Protein AF-A0A924D0L8-F1 (afdb_monomer)

Solvent-accessible surface area (backbone atoms only — not comparable to full-atom values): 9648 Å² total; per-residue (Å²): 117,86,58,64,52,45,99,85,60,39,38,53,41,41,55,34,44,46,79,54,98,92,40,78,45,64,27,72,47,44,46,50,26,61,77,71,70,38,65,75,73,101,52,56,56,47,36,60,51,83,75,81,86,78,88,81,75,61,67,67,59,56,53,57,38,71,72,41,96,73,54,86,66,67,94,61,77,62,66,97,56,90,82,85,87,72,84,76,60,92,86,73,74,47,54,39,33,33,95,90,34,73,72,32,51,35,63,56,54,51,51,34,48,35,50,25,33,69,69,65,57,49,48,76,85,77,58,66,82,61,49,55,60,50,50,52,50,52,52,51,52,50,52,53,51,52,57,50,53,54,55,58,66,73,77,112

Sequence (156 aa):
INSTPDSDKTGRHVDLYRDRNGWRFPSLPARLAGDFGWALPDRQQVMLNWRSGWTHIPYVDLYLDSQRQHPLRAANELRGKIVIIGTAAPGLQDLRPTPLSSSYPGVEVLATGIDNLHRGDWLREVPRQWMAPLALLLIGLFAVGFGRASKAAAIG

Mean predicted aligned error: 8.11 Å

Foldseek 3Di:
DDFDADPVQAGFKDFQWDADPNDIGGDPLNVVCVVVVFDDDPDRMFGFPADDDDDDDPPVLVVVQVPDPDRPDDPCPCPPHDDQDDDPDPPPPQAGHHPVHNGHHVSSVVVRSNVCRRVVPTDDDDPVVVVVVVVVVVVVVVVVVVVVVVVVVVVD

pLDDT: mean 86.85, std 10.87, range [47.66, 96.38]

Nearest PDB structures (foldseek):
  1ub4-assembly1_C-2  TM=1.894E-01  e=8.866E+00  Escherichia coli

Structure (mmCIF, N/CA/C/O backbone):
data_AF-A0A924D0L8-F1
#
_entry.id   AF-A0A924D0L8-F1
#
loop_
_atom_site.group_PDB
_atom_site.id
_atom_site.type_symbol
_atom_site.label_atom_id
_atom_site.label_alt_id
_atom_site.label_comp_id
_atom_site.label_asym_id
_atom_site.label_entity_id
_atom_site.label_seq_id
_atom_site.pdbx_PDB_ins_code
_atom_site.Cartn_x
_atom_site.Cartn_y
_atom_site.Cartn_z
_atom_site.occupancy
_atom_site.B_iso_or_equiv
_atom_site.auth_seq_id
_atom_site.auth_comp_id
_atom_site.auth_asym_id
_atom_site.auth_atom_id
_atom_site.pdbx_PDB_model_num
ATOM 1 N N . ILE A 1 1 ? 5.810 -6.119 8.699 1.00 57.50 1 ILE A N 1
ATOM 2 C CA . ILE A 1 1 ? 5.384 -6.627 7.357 1.00 57.50 1 ILE A CA 1
ATOM 3 C C . ILE A 1 1 ? 6.441 -7.458 6.621 1.00 57.50 1 ILE A C 1
ATOM 5 O O . ILE A 1 1 ? 7.629 -7.219 6.787 1.00 57.50 1 ILE A O 1
ATOM 9 N N . ASN A 1 2 ? 6.002 -8.423 5.807 1.00 58.16 2 ASN A N 1
ATOM 10 C CA . ASN A 1 2 ? 6.852 -9.342 5.042 1.00 58.16 2 ASN A CA 1
ATOM 11 C C . ASN A 1 2 ? 7.094 -8.820 3.611 1.00 58.16 2 ASN A C 1
ATOM 13 O O . ASN A 1 2 ? 6.453 -9.288 2.676 1.00 58.16 2 ASN A O 1
ATOM 17 N N . SER A 1 3 ? 7.997 -7.854 3.439 1.00 61.47 3 SER A N 1
ATOM 18 C CA . SER A 1 3 ? 8.545 -7.485 2.126 1.00 61.47 3 SER A CA 1
ATOM 19 C C . SER A 1 3 ? 10.021 -7.870 2.063 1.00 61.47 3 SER A C 1
ATOM 21 O O . SER A 1 3 ? 10.761 -7.682 3.033 1.00 61.47 3 SER A O 1
ATOM 23 N N . THR A 1 4 ? 10.439 -8.453 0.943 1.00 63.41 4 THR A N 1
ATOM 24 C CA . THR A 1 4 ? 11.843 -8.793 0.699 1.00 63.41 4 THR A CA 1
ATOM 25 C C . THR A 1 4 ? 12.480 -7.594 -0.004 1.00 63.41 4 THR A C 1
ATOM 27 O O . THR A 1 4 ? 11.998 -7.214 -1.071 1.00 63.41 4 THR A O 1
ATOM 30 N N . PRO A 1 5 ? 13.481 -6.924 0.594 1.00 72.44 5 PRO A N 1
ATOM 31 C CA . PRO A 1 5 ? 14.152 -5.819 -0.073 1.00 72.44 5 PRO A CA 1
ATOM 32 C C . PRO A 1 5 ? 14.972 -6.331 -1.264 1.00 72.44 5 PRO A C 1
ATOM 34 O O . PRO A 1 5 ? 15.511 -7.438 -1.217 1.00 72.44 5 PRO A O 1
ATOM 37 N N . ASP A 1 6 ? 15.091 -5.507 -2.303 1.00 77.25 6 ASP A N 1
ATOM 38 C CA . ASP A 1 6 ? 15.951 -5.801 -3.448 1.00 77.25 6 ASP A CA 1
ATOM 39 C C . ASP A 1 6 ? 17.442 -5.706 -3.042 1.00 77.25 6 ASP A C 1
ATOM 41 O O . ASP A 1 6 ? 17.790 -5.343 -1.912 1.00 77.25 6 ASP A O 1
ATOM 45 N N . SER A 1 7 ? 18.360 -5.994 -3.972 1.00 74.75 7 SER A N 1
ATOM 46 C CA . SER A 1 7 ? 19.816 -5.976 -3.729 1.00 74.75 7 SER A CA 1
ATOM 47 C C . SER A 1 7 ? 20.356 -4.641 -3.200 1.00 74.75 7 SER A C 1
ATOM 49 O O . SER A 1 7 ? 21.399 -4.609 -2.552 1.00 74.75 7 SER A O 1
ATOM 51 N N . ASP A 1 8 ? 19.651 -3.540 -3.462 1.00 77.31 8 ASP A N 1
ATOM 52 C CA . ASP A 1 8 ? 19.979 -2.191 -2.993 1.00 77.31 8 ASP A CA 1
ATOM 53 C C . ASP A 1 8 ? 19.268 -1.810 -1.681 1.00 77.31 8 ASP A C 1
ATOM 55 O O . ASP A 1 8 ? 19.223 -0.638 -1.311 1.00 77.31 8 ASP A O 1
ATOM 59 N N . LYS A 1 9 ? 18.715 -2.800 -0.969 1.00 78.06 9 LYS A N 1
ATOM 60 C CA . LYS A 1 9 ? 17.940 -2.661 0.272 1.00 78.06 9 LYS A CA 1
ATOM 61 C C . LYS A 1 9 ? 16.604 -1.930 0.118 1.00 78.06 9 LYS A C 1
ATOM 63 O O . LYS A 1 9 ? 15.918 -1.759 1.121 1.00 78.06 9 LYS A O 1
ATOM 68 N N . THR A 1 10 ? 16.199 -1.539 -1.088 1.00 81.75 10 THR A N 1
ATOM 69 C CA . THR A 1 10 ? 14.913 -0.871 -1.320 1.00 81.75 10 THR A CA 1
ATOM 70 C C . THR A 1 10 ? 13.821 -1.913 -1.543 1.00 81.75 10 THR A C 1
ATOM 72 O O . THR A 1 10 ? 13.953 -2.795 -2.388 1.00 81.75 10 THR A O 1
ATOM 75 N N . GLY A 1 11 ? 12.720 -1.832 -0.798 1.00 83.69 11 GLY A N 1
ATOM 76 C CA . GLY A 1 11 ? 11.554 -2.672 -1.059 1.00 83.69 11 GLY A CA 1
ATOM 77 C C . GLY A 1 11 ? 10.787 -2.148 -2.267 1.00 83.69 11 GLY A C 1
ATOM 78 O O . GLY A 1 11 ? 10.254 -1.045 -2.198 1.00 83.69 11 GLY A O 1
ATOM 79 N N . ARG A 1 12 ? 10.721 -2.920 -3.358 1.00 89.94 12 ARG A N 1
ATOM 80 C CA . ARG A 1 12 ? 9.864 -2.640 -4.535 1.00 89.94 12 ARG A CA 1
ATOM 81 C C . ARG A 1 12 ? 8.812 -3.715 -4.776 1.00 89.94 12 ARG A C 1
ATOM 83 O O . ARG A 1 12 ? 7.803 -3.449 -5.426 1.00 89.94 12 ARG A O 1
ATOM 90 N N . HIS A 1 13 ? 9.051 -4.903 -4.234 1.00 90.88 13 HIS A N 1
ATOM 91 C CA . HIS A 1 13 ? 8.256 -6.095 -4.461 1.00 90.88 13 HIS A CA 1
ATOM 92 C C . HIS A 1 13 ? 7.460 -6.493 -3.218 1.00 90.88 13 HIS A C 1
ATOM 94 O O . HIS A 1 13 ? 7.888 -6.279 -2.079 1.00 90.88 13 HIS A O 1
ATOM 100 N N . VAL A 1 14 ? 6.303 -7.112 -3.449 1.00 90.25 14 VAL A N 1
ATOM 101 C CA . VAL A 1 14 ? 5.555 -7.836 -2.418 1.00 90.25 14 VAL A CA 1
ATOM 102 C C . VAL A 1 14 ? 5.374 -9.288 -2.840 1.00 90.25 14 VAL A C 1
ATOM 104 O O . VAL A 1 14 ? 5.034 -9.572 -3.991 1.00 90.25 14 VAL A O 1
ATOM 107 N N . ASP A 1 15 ? 5.581 -10.204 -1.896 1.00 92.19 15 ASP A N 1
ATOM 108 C CA . ASP A 1 15 ? 5.298 -11.622 -2.100 1.00 92.19 15 ASP A CA 1
ATOM 109 C C . ASP A 1 15 ? 3.775 -11.831 -2.135 1.00 92.19 15 ASP A C 1
ATOM 111 O O . ASP A 1 15 ? 3.045 -11.366 -1.255 1.00 92.19 15 ASP A O 1
ATOM 115 N N . LEU A 1 16 ? 3.285 -12.569 -3.125 1.00 93.31 16 LEU A N 1
ATOM 116 C CA . LEU A 1 16 ? 1.898 -13.029 -3.212 1.00 93.31 16 LEU A CA 1
ATOM 117 C C . LEU A 1 16 ? 1.703 -14.369 -2.517 1.00 93.31 16 LEU A C 1
ATOM 119 O O . LEU A 1 16 ? 0.659 -14.617 -1.918 1.00 93.31 16 LEU A O 1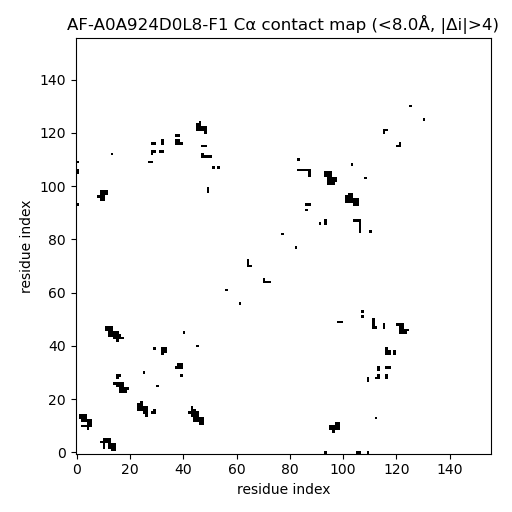
ATOM 123 N N . TYR A 1 17 ? 2.717 -15.222 -2.545 1.00 92.94 17 TYR A N 1
ATOM 124 C CA . TYR A 1 17 ? 2.722 -16.462 -1.793 1.00 92.94 17 TYR A CA 1
ATOM 125 C C . TYR A 1 17 ? 4.145 -16.878 -1.438 1.00 92.94 17 TYR A C 1
ATOM 127 O O . TYR A 1 17 ? 5.125 -16.450 -2.050 1.00 92.94 17 TYR A O 1
ATOM 135 N N . ARG A 1 18 ? 4.260 -17.732 -0.425 1.00 91.06 18 ARG A N 1
ATOM 136 C CA . ARG A 1 18 ? 5.504 -18.410 -0.068 1.00 91.06 18 ARG A CA 1
ATOM 137 C C . ARG A 1 18 ? 5.256 -19.899 0.012 1.00 91.06 18 ARG A C 1
ATOM 139 O O . ARG A 1 18 ? 4.358 -20.334 0.729 1.00 91.06 18 ARG A O 1
ATOM 146 N N . ASP A 1 19 ? 6.095 -20.655 -0.675 1.00 91.75 19 ASP A N 1
ATOM 147 C CA . ASP A 1 19 ? 6.087 -22.107 -0.595 1.00 91.75 19 ASP A CA 1
ATOM 148 C C . ASP A 1 19 ? 7.040 -22.544 0.537 1.00 91.75 19 ASP A C 1
ATOM 150 O O . ASP A 1 19 ? 8.203 -22.136 0.585 1.00 91.75 19 ASP A O 1
ATOM 154 N N . ARG A 1 20 ? 6.546 -23.329 1.502 1.00 90.81 20 ARG A N 1
ATOM 155 C CA . ARG A 1 20 ? 7.337 -23.917 2.599 1.00 90.81 20 ARG A CA 1
ATOM 156 C C . ARG A 1 20 ? 6.868 -25.335 2.892 1.00 90.81 20 ARG A C 1
ATOM 158 O O . ARG A 1 20 ? 5.695 -25.545 3.175 1.00 90.81 20 ARG A O 1
ATOM 165 N N . ASN A 1 21 ? 7.793 -26.298 2.880 1.00 92.38 21 ASN A N 1
ATOM 166 C CA . ASN A 1 21 ? 7.522 -27.713 3.177 1.00 92.38 21 ASN A CA 1
ATOM 167 C C . ASN A 1 21 ? 6.344 -28.295 2.364 1.00 92.38 21 ASN A C 1
ATOM 169 O O . ASN A 1 21 ? 5.519 -29.023 2.906 1.00 92.38 21 ASN A O 1
ATOM 173 N N . GLY A 1 22 ? 6.230 -27.927 1.083 1.00 92.25 22 GLY A N 1
ATOM 174 C CA . GLY A 1 22 ? 5.133 -28.359 0.203 1.00 92.25 22 GLY A CA 1
ATOM 175 C C . GLY A 1 22 ? 3.815 -27.589 0.368 1.00 92.25 22 GLY A C 1
ATOM 176 O O . GLY A 1 22 ? 2.889 -27.811 -0.405 1.00 92.25 22 GLY A O 1
ATOM 177 N N . TRP A 1 23 ? 3.728 -26.660 1.323 1.00 92.88 23 TRP A N 1
ATOM 178 C CA . TRP A 1 23 ? 2.556 -25.812 1.536 1.00 92.88 23 TRP A CA 1
ATOM 179 C C . TRP A 1 23 ? 2.741 -24.438 0.904 1.00 92.88 23 TRP A C 1
ATOM 181 O O . TRP A 1 23 ? 3.789 -23.813 1.073 1.00 92.88 23 TRP A O 1
ATOM 191 N N . ARG A 1 24 ? 1.693 -23.942 0.240 1.00 91.88 24 ARG A N 1
ATOM 192 C CA . ARG A 1 24 ? 1.634 -22.584 -0.307 1.00 91.88 24 ARG A CA 1
ATOM 193 C C . ARG A 1 24 ? 0.871 -21.664 0.636 1.00 91.88 24 ARG A C 1
ATOM 195 O O . ARG A 1 24 ? -0.335 -21.814 0.816 1.00 91.88 24 ARG A O 1
ATOM 202 N N . PHE A 1 25 ? 1.566 -20.686 1.202 1.00 93.31 25 PHE A N 1
ATOM 203 C CA . PHE A 1 25 ? 0.986 -19.689 2.098 1.00 93.31 25 PHE A CA 1
ATOM 204 C C . PHE A 1 25 ? 0.758 -18.379 1.339 1.00 93.31 25 PHE A C 1
ATOM 206 O O . PHE A 1 25 ? 1.745 -17.722 0.994 1.00 93.31 25 PHE A O 1
ATOM 213 N N . PRO A 1 26 ? -0.497 -17.979 1.060 1.00 93.81 26 PRO A N 1
ATOM 214 C CA . PRO A 1 26 ? -0.770 -16.691 0.439 1.00 93.81 26 PRO A CA 1
ATOM 215 C C . PRO A 1 26 ? -0.420 -15.550 1.398 1.00 93.81 26 PRO A C 1
ATOM 217 O O . PRO A 1 26 ? -0.579 -15.663 2.616 1.00 93.81 26 PRO A O 1
ATOM 220 N N . SER A 1 27 ? 0.040 -14.430 0.851 1.00 93.56 27 SER A N 1
ATOM 221 C CA . SER A 1 27 ? 0.150 -13.188 1.610 1.00 93.56 27 SER A CA 1
ATOM 222 C C . SER A 1 27 ? -1.232 -12.590 1.875 1.00 93.56 27 SER A C 1
ATOM 224 O O . SER A 1 27 ? -2.219 -12.961 1.241 1.00 93.56 27 SER A O 1
ATOM 226 N N . LEU A 1 28 ? -1.320 -11.645 2.814 1.00 92.94 28 LEU A N 1
ATOM 227 C CA . LEU A 1 28 ? -2.590 -10.997 3.149 1.00 92.94 28 LEU A CA 1
ATOM 228 C C . LEU A 1 28 ? -3.246 -10.298 1.936 1.00 92.94 28 LEU A C 1
ATOM 230 O O . LEU A 1 28 ? -4.432 -10.540 1.713 1.00 92.94 28 LEU A O 1
ATOM 234 N N . PRO A 1 29 ? -2.521 -9.521 1.100 1.00 94.50 29 PRO A N 1
ATOM 235 C CA . PRO A 1 29 ? -3.093 -8.978 -0.132 1.00 94.50 29 PRO A CA 1
ATOM 236 C C . PRO A 1 29 ? -3.593 -10.066 -1.090 1.00 94.50 29 PRO A C 1
ATOM 238 O O . PRO A 1 29 ? -4.695 -9.952 -1.621 1.00 94.50 29 PRO A O 1
ATOM 241 N N . ALA A 1 30 ? -2.822 -11.144 -1.275 1.00 95.25 30 ALA A N 1
ATOM 242 C CA . ALA A 1 30 ? -3.210 -12.229 -2.171 1.00 95.25 30 ALA A CA 1
ATOM 243 C C . ALA A 1 30 ? -4.438 -12.997 -1.663 1.00 95.25 30 ALA A C 1
ATOM 245 O O . ALA A 1 30 ? -5.300 -13.389 -2.447 1.00 95.25 30 ALA A O 1
ATOM 246 N N . ARG A 1 31 ? -4.542 -13.180 -0.342 1.00 95.56 31 ARG A N 1
ATOM 247 C CA . ARG A 1 31 ? -5.702 -13.811 0.283 1.00 95.56 31 ARG A CA 1
ATOM 248 C C . ARG A 1 31 ? -6.964 -12.977 0.077 1.00 95.56 31 ARG A C 1
ATOM 250 O O . ARG A 1 31 ? -7.973 -13.537 -0.333 1.00 95.56 31 ARG A O 1
ATOM 257 N N . LEU A 1 32 ? -6.883 -11.659 0.284 1.00 95.50 32 LEU A N 1
ATOM 258 C CA . LEU A 1 32 ? -8.001 -10.746 0.027 1.00 95.50 32 LEU A CA 1
ATOM 259 C C . LEU A 1 32 ? -8.419 -10.772 -1.445 1.00 95.50 32 LEU A C 1
ATOM 261 O O . LEU A 1 32 ? -9.607 -10.859 -1.729 1.00 95.50 32 LEU A O 1
ATOM 265 N N . ALA A 1 33 ? -7.462 -10.760 -2.376 1.00 95.94 33 ALA A N 1
ATOM 266 C CA . ALA A 1 33 ? -7.769 -10.872 -3.799 1.00 95.94 33 ALA A CA 1
ATOM 267 C C . ALA A 1 33 ? -8.534 -12.163 -4.129 1.00 95.94 33 ALA A C 1
ATOM 269 O O . ALA A 1 33 ? -9.510 -12.111 -4.870 1.00 95.94 33 ALA A O 1
ATOM 270 N N . GLY A 1 34 ? -8.157 -13.297 -3.530 1.00 94.94 34 GLY A N 1
ATOM 271 C CA . GLY A 1 34 ? -8.904 -14.549 -3.667 1.00 94.94 34 GLY A CA 1
ATOM 272 C C . GLY A 1 34 ? -10.317 -14.479 -3.076 1.00 94.94 34 GLY A C 1
ATOM 273 O O . GLY A 1 34 ? -11.270 -14.877 -3.739 1.00 94.94 34 GLY A O 1
ATOM 274 N N . ASP A 1 35 ? -10.460 -13.939 -1.863 1.00 95.69 35 ASP A N 1
ATOM 275 C CA . ASP A 1 35 ? -11.752 -13.845 -1.165 1.00 95.69 35 ASP A CA 1
ATOM 276 C C . ASP A 1 35 ? -12.730 -12.870 -1.861 1.00 95.69 35 ASP A C 1
ATOM 278 O O . ASP A 1 35 ? -13.938 -13.100 -1.859 1.00 95.69 35 ASP A O 1
ATOM 282 N N . PHE A 1 36 ? -12.222 -11.806 -2.496 1.00 95.75 36 PHE A N 1
ATOM 283 C CA . PHE A 1 36 ? -13.023 -10.830 -3.248 1.00 95.75 36 PHE A CA 1
ATOM 284 C C . PHE A 1 36 ? -13.119 -11.108 -4.759 1.00 95.75 36 PHE A C 1
ATOM 286 O O . PHE A 1 36 ? -13.788 -10.358 -5.471 1.00 95.75 36 PHE A O 1
ATOM 293 N N . GLY A 1 37 ? -12.466 -12.158 -5.267 1.00 96.06 37 GLY A N 1
ATOM 294 C CA . GLY A 1 37 ? -12.476 -12.505 -6.692 1.00 96.06 37 GLY A CA 1
ATOM 295 C C . GLY A 1 37 ? -11.721 -11.520 -7.596 1.00 96.06 37 GLY A C 1
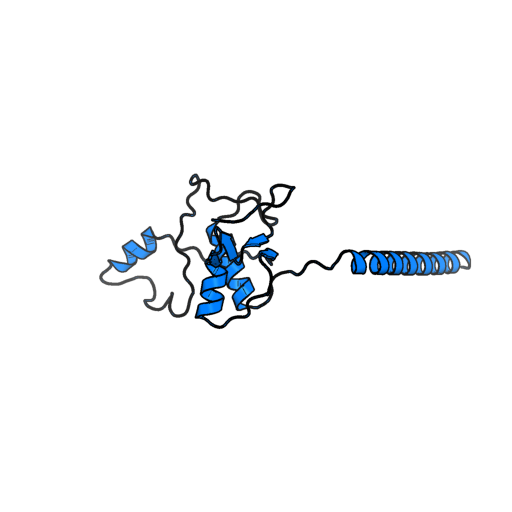ATOM 296 O O . GLY A 1 37 ? -12.057 -11.381 -8.772 1.00 96.06 37 GLY A O 1
ATOM 297 N N . TRP A 1 38 ? -10.722 -10.811 -7.068 1.00 96.38 38 TRP A N 1
ATOM 298 C CA . TRP A 1 38 ? -9.856 -9.937 -7.861 1.00 96.38 38 TRP A CA 1
ATOM 299 C C . TRP A 1 38 ? -8.819 -10.733 -8.655 1.00 96.38 38 TRP A C 1
ATOM 301 O O . TRP A 1 38 ? -8.519 -11.893 -8.365 1.00 96.38 38 TRP A O 1
ATOM 311 N N . ALA A 1 39 ? -8.227 -10.080 -9.654 1.00 92.50 39 ALA A N 1
ATOM 312 C CA . ALA A 1 39 ? -7.173 -10.682 -10.451 1.00 92.50 39 ALA A CA 1
ATOM 313 C C . ALA A 1 39 ? -5.927 -10.965 -9.596 1.00 92.50 39 ALA A C 1
ATOM 315 O O . ALA A 1 39 ? -5.371 -10.075 -8.951 1.00 92.50 39 ALA A O 1
ATOM 316 N N . LEU A 1 40 ? -5.452 -12.208 -9.657 1.00 93.06 40 LEU A N 1
ATOM 317 C CA . LEU A 1 40 ? -4.178 -12.633 -9.089 1.00 93.06 40 LEU A CA 1
ATOM 318 C C . LEU A 1 40 ? -3.212 -12.962 -10.229 1.00 93.06 40 LEU A C 1
ATOM 320 O O . LEU A 1 40 ? -3.538 -13.796 -11.075 1.00 93.06 40 LEU A O 1
ATOM 324 N N . PRO A 1 41 ? -2.034 -12.326 -10.294 1.00 91.44 41 PRO A N 1
ATOM 325 C CA . PRO A 1 41 ? -1.044 -12.696 -11.287 1.00 91.44 41 PRO A CA 1
ATOM 326 C C . PRO A 1 41 ? -0.421 -14.048 -10.942 1.00 91.44 41 PRO A C 1
ATOM 328 O O . PRO A 1 41 ? -0.154 -14.349 -9.780 1.00 91.44 41 PRO A O 1
ATOM 331 N N . ASP A 1 42 ? -0.113 -14.824 -11.979 1.00 89.44 42 ASP A N 1
ATOM 332 C CA . ASP A 1 42 ? 0.601 -16.098 -11.867 1.00 89.44 42 ASP A CA 1
ATOM 333 C C . ASP A 1 42 ? 2.111 -15.868 -11.676 1.00 89.44 42 ASP A C 1
ATOM 335 O O . ASP A 1 42 ? 2.941 -16.142 -12.544 1.00 89.44 42 ASP A O 1
ATOM 339 N N . ARG A 1 43 ? 2.467 -15.204 -10.573 1.00 90.31 43 ARG A N 1
ATOM 340 C CA . ARG A 1 43 ? 3.845 -14.923 -10.158 1.00 90.31 43 ARG A CA 1
ATOM 341 C C . ARG A 1 43 ? 3.935 -14.949 -8.640 1.00 90.31 43 ARG A C 1
ATOM 343 O O . ARG A 1 43 ? 3.014 -14.525 -7.950 1.00 90.31 43 ARG A O 1
ATOM 350 N N . GLN A 1 44 ? 5.088 -15.359 -8.118 1.00 91.88 44 GLN A N 1
ATOM 351 C CA . GLN A 1 44 ? 5.327 -15.385 -6.673 1.00 91.88 44 GLN A CA 1
ATOM 352 C C . GLN A 1 44 ? 5.356 -13.991 -6.046 1.00 91.88 44 GLN A C 1
ATOM 354 O O . GLN A 1 44 ? 4.972 -13.832 -4.891 1.00 91.88 44 GLN A O 1
ATOM 359 N N . GLN A 1 45 ? 5.797 -12.987 -6.799 1.00 91.94 45 GLN A N 1
ATOM 360 C CA . GLN A 1 45 ? 5.901 -11.607 -6.350 1.00 91.94 45 GLN A CA 1
ATOM 361 C C . GLN A 1 45 ? 5.494 -10.648 -7.463 1.00 91.94 45 GLN A C 1
ATOM 363 O O . GLN A 1 45 ? 5.594 -10.969 -8.653 1.00 91.94 45 GLN A O 1
ATOM 368 N N . VAL A 1 46 ? 5.065 -9.456 -7.065 1.00 92.75 46 VAL A N 1
ATOM 369 C CA . VAL A 1 46 ? 4.733 -8.358 -7.977 1.00 92.75 46 VAL A CA 1
ATOM 370 C C . VAL A 1 46 ? 5.449 -7.088 -7.567 1.00 92.75 46 VAL A C 1
ATOM 372 O O . VAL A 1 46 ? 5.666 -6.846 -6.378 1.00 92.75 46 VAL A O 1
ATOM 375 N N . MET A 1 47 ? 5.808 -6.279 -8.562 1.00 93.56 47 MET A N 1
ATOM 376 C CA . MET A 1 47 ? 6.364 -4.954 -8.335 1.00 93.56 47 MET A CA 1
ATOM 377 C C . MET A 1 47 ? 5.223 -3.985 -8.027 1.00 93.56 47 MET A C 1
ATOM 379 O O . MET A 1 47 ? 4.246 -3.895 -8.775 1.00 93.56 47 MET A O 1
ATOM 383 N N . LEU A 1 48 ? 5.343 -3.268 -6.916 1.00 93.75 48 LEU A N 1
ATOM 384 C CA . LEU A 1 48 ? 4.311 -2.348 -6.463 1.00 93.75 48 LEU A CA 1
ATOM 385 C C . LEU A 1 48 ? 4.301 -1.072 -7.308 1.00 93.75 48 LEU A C 1
ATOM 387 O O . LEU A 1 48 ? 5.331 -0.428 -7.516 1.00 93.75 48 LEU A O 1
ATOM 391 N N . ASN A 1 49 ? 3.107 -0.682 -7.742 1.00 95.00 49 ASN A N 1
ATOM 392 C CA . ASN A 1 49 ? 2.804 0.669 -8.177 1.00 95.00 49 ASN A CA 1
ATOM 393 C C . ASN A 1 49 ? 2.544 1.521 -6.925 1.00 95.00 49 ASN A C 1
ATOM 395 O O . ASN A 1 49 ? 1.446 1.503 -6.363 1.00 95.00 49 ASN A O 1
ATOM 399 N N . TRP A 1 50 ? 3.598 2.186 -6.448 1.00 92.62 50 TRP A N 1
ATOM 400 C CA . TRP A 1 50 ? 3.621 2.897 -5.170 1.00 92.62 50 TRP A CA 1
ATOM 401 C C . TRP A 1 50 ? 2.591 4.023 -5.085 1.00 92.62 50 TRP A C 1
ATOM 403 O O . TRP A 1 50 ? 2.442 4.822 -6.009 1.00 92.62 50 TRP A O 1
ATOM 413 N N . ARG A 1 51 ? 1.915 4.119 -3.934 1.00 86.69 51 ARG A N 1
ATOM 414 C CA . ARG A 1 51 ? 0.909 5.150 -3.653 1.00 86.69 51 ARG A CA 1
ATOM 415 C C . ARG A 1 51 ? 1.189 5.865 -2.338 1.00 86.69 51 ARG A C 1
ATOM 417 O O . ARG A 1 51 ? 1.852 5.341 -1.450 1.00 86.69 51 ARG A O 1
ATOM 424 N N . SER A 1 52 ? 0.660 7.071 -2.214 1.00 84.62 52 SER A N 1
ATOM 425 C CA . SER A 1 52 ? 0.689 7.874 -0.993 1.00 84.62 52 SER A CA 1
ATOM 426 C C . SER A 1 52 ? -0.688 8.498 -0.754 1.00 84.62 52 SER A C 1
ATOM 428 O O . SER A 1 52 ? -1.595 8.351 -1.576 1.00 84.62 52 SER A O 1
ATOM 430 N N . GLY A 1 53 ? -0.862 9.181 0.380 1.00 87.19 53 GLY A N 1
ATOM 431 C CA . GLY A 1 53 ? -2.120 9.862 0.709 1.00 87.19 53 GLY A CA 1
ATOM 432 C C . GLY A 1 53 ? -3.164 8.972 1.387 1.00 87.19 53 GLY A C 1
ATOM 433 O O . GLY A 1 53 ? -4.357 9.263 1.319 1.00 87.19 53 GLY A O 1
ATOM 434 N N . TRP A 1 54 ? -2.737 7.893 2.047 1.00 90.12 54 TRP A N 1
ATOM 435 C CA . TRP A 1 54 ? -3.622 7.055 2.854 1.00 90.12 54 TRP A CA 1
ATOM 436 C C . TRP A 1 54 ? -4.208 7.841 4.034 1.00 90.12 54 TRP A C 1
ATOM 438 O O . TRP A 1 54 ? -3.505 8.586 4.723 1.00 90.12 54 TRP A O 1
ATOM 448 N N . THR A 1 55 ? -5.506 7.669 4.288 1.00 91.19 55 THR A N 1
ATOM 449 C CA . THR A 1 55 ? -6.162 8.266 5.456 1.00 91.19 55 THR A CA 1
ATOM 450 C C . THR A 1 55 ? -5.783 7.494 6.713 1.00 91.19 55 THR A C 1
ATOM 452 O O . THR A 1 55 ? -6.073 6.305 6.826 1.00 91.19 55 THR A O 1
ATOM 455 N N . HIS A 1 56 ? -5.181 8.190 7.673 1.00 89.75 56 HIS A N 1
ATOM 456 C CA . HIS A 1 56 ? -4.805 7.627 8.963 1.00 89.75 56 HIS A CA 1
ATOM 457 C C . HIS A 1 56 ? -5.778 8.089 10.041 1.00 89.75 56 HIS A C 1
ATOM 459 O O . HIS A 1 56 ? -6.094 9.273 10.144 1.00 89.75 56 HIS A O 1
ATOM 465 N N . ILE A 1 57 ? -6.248 7.141 10.846 1.00 90.50 57 ILE A N 1
ATOM 466 C CA . ILE A 1 57 ? -7.130 7.393 11.983 1.00 90.50 57 ILE A CA 1
ATOM 467 C C . ILE A 1 57 ? -6.433 6.806 13.210 1.00 90.50 57 ILE A C 1
ATOM 469 O O . ILE A 1 57 ? -6.221 5.590 13.244 1.00 90.50 57 ILE A O 1
ATOM 473 N N . PRO A 1 58 ? -6.057 7.621 14.210 1.00 90.50 58 PRO A N 1
ATOM 474 C CA . PRO A 1 58 ? -5.523 7.097 15.455 1.00 90.50 58 PRO A CA 1
ATOM 475 C C . PRO A 1 58 ? -6.550 6.177 16.117 1.00 90.50 58 PRO A C 1
ATOM 477 O O . PRO A 1 58 ? -7.699 6.560 16.334 1.00 90.50 58 PRO A O 1
ATOM 480 N N . TYR A 1 59 ? -6.129 4.957 16.458 1.00 89.25 59 TYR A N 1
ATOM 481 C CA . TYR A 1 59 ? -7.010 3.985 17.109 1.00 89.25 59 TYR A CA 1
ATOM 482 C C . TYR A 1 59 ? -7.622 4.545 18.400 1.00 89.25 59 TYR A C 1
ATOM 484 O O . TYR A 1 59 ? -8.796 4.320 18.669 1.00 89.25 59 TYR A O 1
ATOM 492 N N . VAL A 1 60 ? -6.837 5.304 19.173 1.00 90.12 60 VAL A N 1
ATOM 493 C CA . VAL A 1 60 ? -7.285 5.913 20.433 1.00 90.12 60 VAL A CA 1
ATOM 494 C C . VAL A 1 60 ? -8.437 6.889 20.198 1.00 90.12 60 VAL A C 1
ATOM 496 O O . VAL A 1 60 ? -9.422 6.835 20.927 1.00 90.12 60 VAL A O 1
ATOM 499 N N . ASP A 1 61 ? -8.366 7.716 19.155 1.00 92.06 61 ASP A N 1
ATOM 500 C CA . ASP A 1 61 ? -9.423 8.681 18.842 1.00 92.06 61 ASP A CA 1
ATOM 501 C C . ASP A 1 61 ? -10.715 7.970 18.431 1.00 92.06 61 ASP A C 1
ATOM 503 O O . ASP A 1 61 ? -11.794 8.315 18.914 1.00 92.06 61 ASP A O 1
ATOM 507 N N . LEU A 1 62 ? -10.602 6.937 17.586 1.00 91.56 62 LEU A N 1
ATOM 508 C CA . LEU A 1 62 ? -11.739 6.108 17.178 1.00 91.56 62 LEU A CA 1
ATOM 509 C C . LEU A 1 62 ? -12.362 5.380 18.380 1.00 91.56 62 LEU A C 1
ATOM 511 O O . LEU A 1 62 ? -13.583 5.351 18.526 1.00 91.56 62 LEU A O 1
ATOM 515 N N . TYR A 1 63 ? -11.526 4.816 19.255 1.00 91.88 63 TYR A N 1
ATOM 516 C CA . TYR A 1 63 ? -11.968 4.116 20.456 1.00 91.88 63 TYR A CA 1
ATOM 517 C C . TYR A 1 63 ? -12.699 5.061 21.414 1.00 91.88 63 TYR A C 1
ATOM 519 O O . TYR A 1 63 ? -13.816 4.758 21.827 1.00 91.88 63 TYR A O 1
ATOM 527 N N . LEU A 1 64 ? -12.122 6.223 21.728 1.00 94.56 64 LEU A N 1
ATOM 528 C CA . LEU A 1 64 ? -12.734 7.192 22.639 1.00 94.56 64 LEU A CA 1
ATOM 529 C C . LEU A 1 64 ? -14.041 7.768 22.081 1.00 94.56 64 LEU A C 1
ATOM 531 O O . LEU A 1 64 ? -14.995 7.927 22.840 1.00 94.56 64 LEU A O 1
ATOM 535 N N . ASP A 1 65 ? -14.117 8.048 20.775 1.00 94.19 65 ASP A N 1
ATOM 536 C CA . ASP A 1 65 ? -15.357 8.522 20.151 1.00 94.19 65 ASP A CA 1
ATOM 537 C C . ASP A 1 65 ? -16.471 7.467 20.213 1.00 94.19 65 ASP A C 1
ATOM 539 O O . ASP A 1 65 ? -17.616 7.808 20.502 1.00 94.19 65 ASP A O 1
ATOM 543 N N . SER A 1 66 ? -16.128 6.181 20.055 1.00 91.31 66 SER A N 1
ATOM 544 C CA . SER A 1 66 ? -17.096 5.075 20.143 1.00 91.31 66 SER A CA 1
ATOM 545 C C . SER A 1 66 ? -17.765 4.931 21.517 1.00 91.31 66 SER A C 1
ATOM 547 O O . SER A 1 66 ? -18.841 4.348 21.611 1.00 91.31 66 SER A O 1
ATOM 549 N N . GLN A 1 67 ? -17.141 5.453 22.580 1.00 94.06 67 GLN A N 1
ATOM 550 C CA . GLN A 1 67 ? -17.661 5.401 23.952 1.00 94.06 67 GLN A CA 1
ATOM 551 C C . GLN A 1 67 ? -18.532 6.615 24.313 1.00 94.06 67 GLN A C 1
ATOM 553 O O . GLN A 1 67 ? -19.084 6.680 25.414 1.00 94.06 67 GLN A O 1
ATOM 558 N N . ARG A 1 68 ? -18.649 7.609 23.425 1.00 93.62 68 ARG A N 1
ATOM 559 C CA . ARG A 1 68 ? -19.471 8.799 23.672 1.00 93.62 68 ARG A CA 1
ATOM 560 C C . ARG A 1 68 ? -20.954 8.464 23.538 1.00 93.62 68 ARG A C 1
ATOM 562 O O . ARG A 1 68 ? -21.360 7.748 22.632 1.00 93.62 68 ARG A O 1
ATOM 569 N N . GLN A 1 69 ? -21.781 9.083 24.383 1.00 91.88 69 GLN A N 1
ATOM 570 C CA . GLN A 1 69 ? -23.245 9.040 24.234 1.00 91.88 69 GLN A CA 1
ATOM 571 C C . GLN A 1 69 ? -23.705 9.659 22.902 1.00 91.88 69 GLN A C 1
ATOM 573 O O . GLN A 1 69 ? -24.665 9.190 22.296 1.00 91.88 69 GLN A O 1
ATOM 578 N N . HIS A 1 70 ? -22.986 10.682 22.430 1.00 91.94 70 HIS A N 1
ATOM 579 C CA . HIS A 1 70 ? -23.170 11.305 21.122 1.00 91.94 70 HIS A CA 1
ATOM 580 C C . HIS A 1 70 ? -21.833 11.287 20.359 1.00 91.94 70 HIS A C 1
ATOM 582 O O . HIS A 1 70 ? -20.985 12.147 20.617 1.00 91.94 70 HIS A O 1
ATOM 588 N N . PRO A 1 71 ? -21.609 10.298 19.472 1.00 91.56 71 PRO A N 1
ATOM 589 C CA . PRO A 1 71 ? -20.391 10.209 18.668 1.00 91.56 71 PRO A CA 1
ATOM 590 C C . PRO A 1 71 ? -20.215 11.430 17.761 1.00 91.56 71 PRO A C 1
ATOM 592 O O . PRO A 1 71 ? -21.186 11.937 17.197 1.00 91.56 71 PRO A O 1
ATOM 595 N N . LEU A 1 72 ? -18.974 11.894 17.606 1.00 93.12 72 LEU A N 1
ATOM 596 C CA . LEU A 1 72 ? -1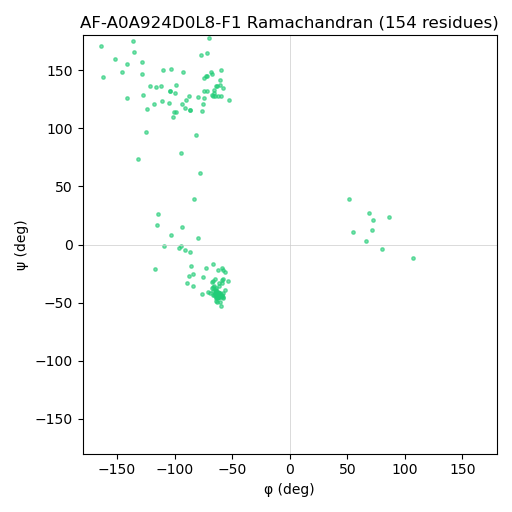8.642 12.994 16.696 1.00 93.12 72 LEU A CA 1
ATOM 597 C C . LEU A 1 72 ? -18.442 12.501 15.260 1.00 93.12 72 LEU A C 1
ATOM 599 O O . LEU A 1 72 ? -18.591 13.275 14.314 1.00 93.12 72 LEU A O 1
ATOM 603 N N . ARG A 1 73 ? -18.075 11.228 15.085 1.00 91.81 73 ARG A N 1
ATOM 604 C CA . ARG A 1 73 ? -17.841 10.621 13.774 1.00 91.81 73 ARG A CA 1
ATOM 605 C C . ARG A 1 73 ? -19.106 9.960 13.246 1.00 91.81 73 ARG A C 1
ATOM 607 O O . ARG A 1 73 ? -19.930 9.432 13.991 1.00 91.81 73 ARG A O 1
ATOM 614 N N . ALA A 1 74 ? -19.256 9.964 11.925 1.00 92.31 74 ALA A N 1
ATOM 615 C CA . ALA A 1 74 ? -20.371 9.285 11.285 1.00 92.31 74 ALA A CA 1
ATOM 616 C C . ALA A 1 74 ? -20.233 7.763 11.455 1.00 92.31 74 ALA A C 1
ATOM 618 O O . ALA A 1 74 ? -19.217 7.180 11.081 1.00 92.31 74 ALA A O 1
ATOM 619 N N . ALA A 1 75 ? -21.286 7.097 11.938 1.00 87.44 75 ALA A N 1
ATOM 620 C CA . ALA A 1 75 ? -21.279 5.650 12.189 1.00 87.44 75 ALA A CA 1
ATOM 621 C C . ALA A 1 75 ? -20.981 4.793 10.939 1.00 87.44 75 ALA A C 1
ATOM 623 O O . ALA A 1 75 ? -20.598 3.631 11.044 1.00 87.44 75 ALA A O 1
ATOM 624 N N . ASN A 1 76 ? -21.162 5.352 9.740 1.00 92.44 76 ASN A N 1
ATOM 625 C CA . ASN A 1 76 ? -20.921 4.687 8.464 1.00 92.44 76 ASN A CA 1
ATOM 626 C C . ASN A 1 76 ? -19.609 5.107 7.779 1.00 92.44 76 ASN A C 1
ATOM 628 O O . ASN A 1 76 ? -19.397 4.709 6.635 1.00 92.44 76 ASN A O 1
ATOM 632 N N . GLU A 1 77 ? -18.727 5.873 8.429 1.00 92.94 77 GLU A N 1
ATOM 633 C CA . GLU A 1 77 ? -17.513 6.411 7.792 1.00 92.94 77 GLU A CA 1
ATOM 634 C C . GLU A 1 77 ? -16.586 5.314 7.226 1.00 92.94 77 GLU A C 1
ATOM 636 O O . GLU A 1 77 ? -15.913 5.523 6.216 1.00 92.94 77 GLU A O 1
ATOM 641 N N . LEU A 1 78 ? -16.576 4.128 7.849 1.00 93.50 78 LEU A N 1
ATOM 642 C CA . LEU A 1 78 ? -15.758 2.976 7.449 1.00 93.50 78 LEU A CA 1
ATOM 643 C C . LEU A 1 78 ? -16.520 1.977 6.566 1.00 93.50 78 LEU A C 1
ATOM 645 O O . LEU A 1 78 ? -15.947 0.985 6.112 1.00 93.50 78 LEU A O 1
ATOM 649 N N . ARG A 1 79 ? -17.814 2.203 6.313 1.00 95.06 79 ARG A N 1
ATOM 650 C CA . ARG A 1 79 ? -18.661 1.241 5.602 1.00 95.06 79 ARG A CA 1
ATOM 651 C C . ARG A 1 79 ? -18.147 1.020 4.177 1.00 95.06 79 ARG A C 1
ATOM 653 O O . ARG A 1 79 ? -17.958 1.970 3.423 1.00 95.06 79 ARG A O 1
ATOM 660 N N . GLY A 1 80 ? -17.956 -0.249 3.812 1.00 93.94 80 GLY A N 1
ATOM 661 C CA . GLY A 1 80 ? -17.487 -0.647 2.480 1.00 93.94 80 GLY A CA 1
ATOM 662 C C . GLY A 1 80 ? -16.014 -0.329 2.204 1.00 93.94 80 GLY A C 1
ATOM 663 O O . GLY A 1 80 ? -15.595 -0.391 1.053 1.00 93.94 80 GLY A O 1
ATOM 664 N N . LYS A 1 81 ? -15.231 0.029 3.230 1.00 94.31 81 LYS A N 1
ATOM 665 C CA . LYS A 1 81 ? -13.792 0.280 3.110 1.00 94.31 81 LYS A CA 1
ATOM 666 C C . LYS A 1 81 ? -12.995 -0.897 3.661 1.00 94.31 81 LYS A C 1
ATOM 668 O O . LYS A 1 81 ? -13.421 -1.568 4.597 1.00 94.31 81 LYS A O 1
ATOM 673 N N . ILE A 1 82 ? -11.801 -1.100 3.113 1.00 94.44 82 ILE A N 1
ATOM 674 C CA . ILE A 1 82 ? -10.798 -1.989 3.701 1.00 94.44 82 ILE A CA 1
ATOM 675 C C . ILE A 1 82 ? -10.012 -1.166 4.715 1.00 94.44 82 ILE A C 1
ATOM 677 O O . ILE A 1 82 ? -9.354 -0.194 4.350 1.00 94.44 82 ILE A O 1
ATOM 681 N N . VAL A 1 83 ? -10.109 -1.540 5.989 1.00 93.62 83 VAL A N 1
ATOM 682 C CA . VAL A 1 83 ? -9.410 -0.865 7.088 1.00 93.62 83 VAL A CA 1
ATOM 683 C C . VAL A 1 83 ? -8.243 -1.735 7.526 1.00 93.62 83 VAL A C 1
ATOM 685 O O . VAL A 1 83 ? -8.428 -2.885 7.917 1.00 93.62 83 VAL A O 1
ATOM 688 N N . ILE A 1 84 ? -7.036 -1.182 7.456 1.00 92.00 84 ILE A N 1
ATOM 689 C CA . ILE A 1 84 ? -5.814 -1.872 7.862 1.00 92.00 84 ILE A CA 1
ATOM 690 C C . ILE A 1 84 ? -5.448 -1.374 9.251 1.00 92.00 84 ILE A C 1
ATOM 692 O O . ILE A 1 84 ? -5.117 -0.206 9.438 1.00 92.00 84 ILE A O 1
ATOM 696 N N . ILE A 1 85 ? -5.516 -2.273 10.227 1.00 89.38 85 ILE A N 1
ATOM 697 C CA . ILE A 1 85 ? -5.101 -1.987 11.595 1.00 89.38 85 ILE A CA 1
ATOM 698 C C . ILE A 1 85 ? -3.651 -2.426 11.729 1.00 89.38 85 ILE A C 1
ATOM 700 O O . ILE A 1 85 ? -3.316 -3.595 11.538 1.00 89.38 85 ILE A O 1
ATOM 704 N N . GLY A 1 86 ? -2.787 -1.486 12.074 1.00 81.81 86 GLY A N 1
ATOM 705 C CA . GLY A 1 86 ? -1.406 -1.791 12.379 1.00 81.81 86 GLY A CA 1
ATOM 706 C C . GLY A 1 86 ? -0.738 -0.648 13.112 1.00 81.81 86 GLY A C 1
ATOM 707 O O . GLY A 1 86 ? -1.289 0.439 13.284 1.00 81.81 86 GLY A O 1
ATOM 708 N N . THR A 1 87 ? 0.462 -0.926 13.585 1.00 74.38 87 THR A N 1
ATOM 709 C CA . THR A 1 87 ? 1.241 0.022 14.363 1.00 74.38 87 THR A CA 1
ATOM 710 C C . THR A 1 87 ? 2.054 0.918 13.436 1.00 74.38 87 THR A C 1
ATOM 712 O O . THR A 1 87 ? 2.957 0.438 12.758 1.00 74.38 87 THR A O 1
ATOM 715 N N . ALA A 1 88 ? 1.765 2.219 13.437 1.00 63.25 88 ALA A N 1
ATOM 716 C CA . ALA A 1 88 ? 2.527 3.235 12.701 1.00 63.25 88 ALA A CA 1
ATOM 717 C C . ALA A 1 88 ? 3.228 4.243 13.636 1.00 63.25 88 ALA A C 1
ATOM 719 O O . ALA A 1 88 ? 3.615 5.329 13.211 1.00 63.25 88 ALA A O 1
ATOM 720 N N . ALA A 1 89 ? 3.369 3.912 14.925 1.00 59.38 89 ALA A N 1
ATOM 721 C CA . ALA A 1 89 ? 4.015 4.795 15.890 1.00 59.38 89 ALA A CA 1
ATOM 722 C C . ALA A 1 89 ? 5.514 4.970 15.555 1.00 59.38 89 ALA A C 1
ATOM 724 O O . ALA A 1 89 ? 6.206 3.966 15.336 1.00 59.38 89 ALA A O 1
ATOM 725 N N . PRO A 1 90 ? 6.041 6.211 15.554 1.00 51.31 90 PRO A N 1
ATOM 726 C CA . PRO A 1 90 ? 7.476 6.452 15.459 1.00 51.31 90 PRO A CA 1
ATOM 727 C C . PRO A 1 90 ? 8.223 5.644 16.532 1.00 51.31 90 PRO A C 1
ATOM 729 O O . PRO A 1 90 ? 7.908 5.746 17.714 1.00 51.31 90 PRO A O 1
ATOM 732 N N . GLY A 1 91 ? 9.187 4.812 16.123 1.00 53.28 91 GLY A N 1
ATOM 733 C CA . GLY A 1 91 ? 10.006 3.999 17.036 1.00 53.28 91 GLY A CA 1
ATOM 7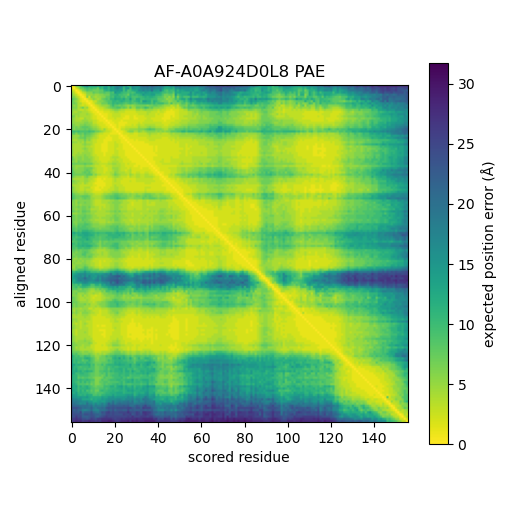34 C C . GLY A 1 91 ? 9.711 2.494 17.051 1.00 53.28 91 GLY A C 1
ATOM 735 O O . GLY A 1 91 ? 10.542 1.738 17.543 1.00 53.28 91 GLY A O 1
ATOM 736 N N . LEU A 1 92 ? 8.614 2.021 16.442 1.00 62.34 92 LEU A N 1
ATOM 737 C CA . LEU A 1 92 ? 8.287 0.581 16.400 1.00 62.34 92 LEU A CA 1
ATOM 738 C C . LEU A 1 92 ? 9.059 -0.237 15.344 1.00 62.34 92 LEU A C 1
ATOM 740 O O . LEU A 1 92 ? 8.778 -1.415 15.147 1.00 62.34 92 LEU A O 1
ATOM 744 N N . GLN A 1 93 ? 10.017 0.387 14.653 1.00 61.88 93 GLN A N 1
ATOM 745 C CA . GLN A 1 93 ? 10.858 -0.210 13.604 1.00 61.88 93 GLN A CA 1
ATOM 746 C C . GLN A 1 93 ? 10.115 -0.883 12.426 1.00 61.88 93 GLN A C 1
ATOM 748 O O . GLN A 1 93 ? 10.764 -1.493 11.581 1.00 61.88 93 GLN A O 1
ATOM 753 N N . ASP A 1 94 ? 8.792 -0.725 12.268 1.00 70.44 94 ASP A N 1
ATOM 754 C CA . ASP A 1 94 ? 8.065 -1.175 11.059 1.00 70.44 94 ASP A CA 1
ATOM 755 C C . ASP A 1 94 ? 8.145 -0.139 9.922 1.00 70.44 94 ASP A C 1
ATOM 757 O O . ASP A 1 94 ? 7.179 0.124 9.207 1.00 70.44 94 ASP A O 1
ATOM 761 N N . LEU A 1 95 ? 9.320 0.476 9.780 1.00 76.25 95 LEU A N 1
ATOM 762 C CA . LEU A 1 95 ? 9.655 1.396 8.703 1.00 76.25 95 LEU A CA 1
ATOM 763 C C . LEU A 1 95 ? 10.464 0.636 7.661 1.00 76.25 95 LEU A C 1
ATOM 765 O O . LEU A 1 95 ? 11.432 -0.055 7.988 1.00 76.25 95 LEU A O 1
ATOM 769 N N . ARG A 1 96 ? 10.062 0.750 6.398 1.00 76.25 96 ARG A N 1
ATOM 770 C CA . ARG A 1 96 ? 10.761 0.132 5.274 1.00 76.25 96 ARG A CA 1
ATOM 771 C C . ARG A 1 96 ? 11.296 1.206 4.333 1.00 76.25 96 ARG A C 1
ATOM 773 O O . ARG A 1 96 ? 10.557 2.130 4.001 1.00 76.25 96 ARG A O 1
ATOM 780 N N . PRO A 1 97 ? 12.545 1.084 3.865 1.00 81.31 97 PRO A N 1
ATOM 781 C CA . PRO A 1 97 ? 13.005 1.867 2.732 1.00 81.31 97 PRO A CA 1
ATOM 782 C C . PRO A 1 97 ? 12.248 1.444 1.469 1.00 81.31 97 PRO A C 1
ATOM 784 O O . PRO A 1 97 ? 12.169 0.262 1.129 1.00 81.31 97 PRO A O 1
ATOM 787 N N . THR A 1 98 ? 11.684 2.427 0.781 1.00 83.44 98 THR A N 1
ATOM 788 C CA . THR A 1 98 ? 10.904 2.294 -0.456 1.00 83.44 98 THR A CA 1
ATOM 789 C C . THR A 1 98 ? 11.348 3.379 -1.441 1.00 83.44 98 THR A C 1
ATOM 791 O O . THR A 1 98 ? 11.983 4.350 -1.022 1.00 83.44 98 THR A O 1
ATOM 794 N N . PRO A 1 99 ? 10.994 3.285 -2.736 1.00 83.62 99 PRO A N 1
ATOM 795 C CA . PRO A 1 99 ? 11.282 4.349 -3.697 1.00 83.62 99 PRO A CA 1
ATOM 796 C C . PRO A 1 99 ? 10.676 5.711 -3.327 1.00 83.62 99 PRO A C 1
ATOM 798 O O . PRO A 1 99 ? 11.162 6.731 -3.804 1.00 83.62 99 PRO A O 1
ATOM 801 N N . LEU A 1 100 ? 9.625 5.739 -2.494 1.00 84.62 100 LEU A N 1
ATOM 802 C CA . LEU A 1 100 ? 8.991 6.978 -2.037 1.00 84.62 100 LEU A CA 1
ATOM 803 C C . LEU A 1 100 ? 9.701 7.608 -0.831 1.00 84.62 100 LEU A C 1
ATOM 805 O O . LEU A 1 100 ? 9.723 8.828 -0.701 1.00 84.62 100 LEU A O 1
ATOM 809 N N . SER A 1 101 ? 10.229 6.790 0.082 1.00 82.38 101 SER A N 1
ATOM 810 C CA . SER A 1 101 ? 10.854 7.250 1.325 1.00 82.38 101 SER A CA 1
ATOM 811 C C . SER A 1 101 ? 11.731 6.159 1.934 1.00 82.38 101 SER A C 1
ATOM 813 O O . SER A 1 101 ? 11.365 4.982 1.928 1.00 82.38 101 SER A O 1
ATOM 815 N N . SER A 1 102 ? 12.851 6.553 2.545 1.00 82.50 102 SER A N 1
ATOM 816 C CA . SER A 1 102 ? 13.704 5.665 3.351 1.00 82.50 102 SER A CA 1
ATOM 817 C C . SER A 1 102 ? 13.021 5.173 4.636 1.00 82.50 102 SER A C 1
ATOM 819 O O . SER A 1 102 ? 13.458 4.188 5.228 1.00 82.50 102 SER A O 1
ATOM 821 N N . SER A 1 103 ? 11.940 5.840 5.047 1.00 82.81 103 SER A N 1
ATOM 822 C CA . SER A 1 103 ? 11.168 5.573 6.256 1.00 82.81 103 SER A CA 1
ATOM 823 C C . SER A 1 103 ? 9.676 5.537 5.917 1.00 82.81 103 SER A C 1
ATOM 825 O O . SER A 1 103 ? 8.940 6.481 6.206 1.00 82.81 103 SER A O 1
ATOM 827 N N . TYR A 1 104 ? 9.234 4.463 5.265 1.00 84.12 104 TYR A N 1
ATOM 828 C CA . TYR A 1 104 ? 7.847 4.285 4.835 1.00 84.12 104 TYR A CA 1
ATOM 829 C C . TYR A 1 104 ? 7.101 3.289 5.747 1.00 84.12 104 TYR A C 1
ATOM 831 O O . TYR A 1 104 ? 7.652 2.215 6.020 1.00 84.12 104 TYR A O 1
ATOM 839 N N . PRO A 1 105 ? 5.882 3.595 6.237 1.00 86.44 105 PRO A N 1
ATOM 840 C CA . PRO A 1 105 ? 5.168 2.715 7.163 1.00 86.44 105 PRO A CA 1
ATOM 841 C C . PRO A 1 105 ? 4.804 1.368 6.541 1.00 86.44 105 PRO A C 1
ATOM 843 O O . PRO A 1 105 ? 4.283 1.287 5.429 1.00 86.44 105 PRO A O 1
ATOM 846 N N . GLY A 1 106 ? 5.010 0.283 7.285 1.00 85.06 106 GLY A N 1
ATOM 847 C CA . GLY A 1 106 ? 4.735 -1.054 6.776 1.00 85.06 106 GLY A CA 1
ATOM 848 C C . GLY A 1 106 ? 3.271 -1.303 6.409 1.00 85.06 106 GLY A C 1
ATOM 849 O O . GLY A 1 106 ? 2.972 -1.954 5.406 1.00 85.06 106 GLY A O 1
ATOM 850 N N . VAL A 1 107 ? 2.350 -0.717 7.170 1.00 88.50 107 VAL A N 1
ATOM 851 C CA . VAL A 1 107 ? 0.910 -0.753 6.875 1.00 88.50 107 VAL A CA 1
ATOM 852 C C . VAL A 1 107 ? 0.569 -0.150 5.512 1.00 88.50 107 VAL A C 1
ATOM 854 O O . VAL A 1 107 ? -0.312 -0.663 4.827 1.00 88.50 107 VAL A O 1
ATOM 857 N N . GLU A 1 108 ? 1.305 0.869 5.067 1.00 90.12 108 GLU A N 1
ATOM 858 C CA . GLU A 1 108 ? 1.087 1.492 3.761 1.00 90.12 108 GLU A CA 1
ATOM 859 C C . GLU A 1 108 ? 1.614 0.620 2.611 1.00 90.12 108 GLU A C 1
ATOM 861 O O . GLU A 1 108 ? 1.059 0.638 1.511 1.00 90.12 108 GLU A O 1
ATOM 866 N N . VAL A 1 109 ? 2.633 -0.215 2.855 1.00 90.38 109 VAL A N 1
ATOM 867 C CA . VAL A 1 109 ? 3.072 -1.231 1.880 1.00 90.38 109 VAL A CA 1
ATOM 868 C C . VAL A 1 109 ? 1.966 -2.269 1.673 1.00 90.38 109 VAL A C 1
ATOM 870 O O . VAL A 1 109 ? 1.672 -2.638 0.537 1.00 90.38 109 VAL A O 1
ATOM 873 N N . LEU A 1 110 ? 1.312 -2.714 2.757 1.00 91.12 110 LEU A N 1
ATOM 874 C CA . LEU A 1 110 ? 0.145 -3.601 2.661 1.00 91.12 110 LEU A CA 1
ATOM 875 C C . LEU A 1 110 ? -1.016 -2.921 1.932 1.00 91.12 110 LEU A C 1
ATOM 877 O O . LEU A 1 110 ? -1.614 -3.544 1.058 1.00 91.12 110 LEU A O 1
ATOM 881 N N . ALA A 1 111 ? -1.305 -1.657 2.255 1.00 93.50 111 ALA A N 1
ATOM 882 C CA . ALA A 1 111 ? -2.348 -0.874 1.595 1.00 93.50 111 ALA A CA 1
ATOM 883 C C . ALA A 1 111 ? -2.111 -0.774 0.084 1.00 93.50 111 ALA A C 1
ATOM 885 O O . ALA A 1 111 ? -3.012 -1.043 -0.709 1.00 93.50 111 ALA A O 1
ATOM 886 N N . THR A 1 112 ? -0.871 -0.479 -0.308 1.00 94.56 112 THR A N 1
ATOM 887 C CA . THR A 1 112 ? -0.448 -0.410 -1.710 1.00 94.56 112 THR A CA 1
ATOM 888 C C . THR A 1 112 ? -0.606 -1.761 -2.406 1.00 94.56 112 THR A C 1
ATOM 890 O O . THR A 1 112 ? -1.171 -1.822 -3.492 1.00 94.56 112 THR A O 1
ATOM 893 N N . GLY A 1 113 ? -0.175 -2.859 -1.775 1.00 94.62 113 GLY A N 1
ATOM 894 C CA . GLY A 1 113 ? -0.336 -4.203 -2.336 1.00 94.62 113 GLY A CA 1
ATOM 895 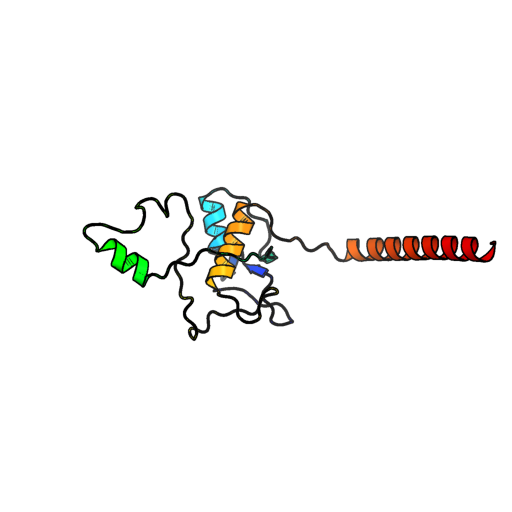C C . GLY A 1 113 ? -1.801 -4.605 -2.534 1.00 94.62 113 GLY A C 1
ATOM 896 O O . GLY A 1 113 ? -2.146 -5.160 -3.574 1.00 94.62 113 GLY A O 1
ATOM 897 N N . ILE A 1 114 ? -2.671 -4.295 -1.568 1.00 95.44 114 ILE A N 1
ATOM 898 C CA . ILE A 1 114 ? -4.116 -4.551 -1.672 1.00 95.44 114 ILE A CA 1
ATOM 899 C C . ILE A 1 114 ? -4.724 -3.726 -2.808 1.00 95.44 114 ILE A C 1
ATOM 901 O O . ILE A 1 114 ? -5.441 -4.278 -3.638 1.00 95.44 114 ILE A O 1
ATOM 905 N N . ASP A 1 115 ? -4.428 -2.426 -2.873 1.00 95.94 115 ASP A N 1
ATOM 906 C CA . ASP A 1 115 ? -4.971 -1.550 -3.913 1.00 95.94 115 ASP A CA 1
ATOM 907 C C . ASP A 1 115 ? -4.493 -1.950 -5.316 1.00 95.94 115 ASP A C 1
ATOM 909 O O . ASP A 1 115 ? -5.307 -1.998 -6.237 1.00 95.94 115 ASP A O 1
ATOM 913 N N . ASN A 1 116 ? -3.221 -2.332 -5.471 1.00 96.31 116 ASN A N 1
ATOM 914 C CA . ASN A 1 116 ? -2.695 -2.807 -6.751 1.00 96.31 116 ASN A CA 1
ATOM 915 C C . ASN A 1 116 ? -3.395 -4.080 -7.239 1.00 96.31 116 ASN A C 1
ATOM 917 O O . ASN A 1 116 ? -3.686 -4.202 -8.428 1.00 96.31 116 ASN A O 1
ATOM 921 N N . LEU A 1 117 ? -3.682 -5.030 -6.341 1.00 96.00 117 LEU A N 1
ATOM 922 C CA . LEU A 1 117 ? -4.420 -6.247 -6.695 1.00 96.00 117 LEU A CA 1
ATOM 923 C C . LEU A 1 117 ? -5.892 -5.955 -6.995 1.00 96.00 117 LEU A C 1
ATOM 925 O O . LEU A 1 117 ? -6.432 -6.484 -7.962 1.00 96.00 117 LEU A O 1
ATOM 929 N N . HIS A 1 118 ? -6.521 -5.076 -6.215 1.00 96.31 118 HIS A N 1
ATOM 930 C CA . HIS A 1 118 ? -7.895 -4.635 -6.447 1.00 96.31 118 HIS A CA 1
ATOM 931 C C . HIS A 1 118 ? -8.061 -3.946 -7.812 1.00 96.31 118 HIS A C 1
ATOM 933 O O . HIS A 1 118 ? -9.039 -4.195 -8.513 1.00 96.31 118 HIS A O 1
ATOM 939 N N . ARG A 1 119 ? -7.102 -3.102 -8.214 1.00 95.75 119 ARG A N 1
ATOM 940 C CA . ARG A 1 119 ? -7.127 -2.380 -9.499 1.00 95.75 119 ARG A CA 1
ATOM 941 C C . ARG A 1 119 ? -6.550 -3.168 -10.671 1.00 95.75 119 ARG A C 1
ATOM 943 O O . ARG A 1 119 ? -6.795 -2.803 -11.817 1.00 95.75 119 ARG A O 1
ATOM 950 N N . GLY A 1 120 ? -5.759 -4.203 -10.406 1.00 95.25 120 GLY A N 1
ATOM 951 C CA . GLY A 1 120 ? -5.031 -4.921 -11.447 1.00 95.25 120 GLY A CA 1
ATOM 952 C C . GLY A 1 120 ? -3.843 -4.149 -12.037 1.00 95.25 120 GLY A C 1
ATOM 953 O O . GLY A 1 120 ? -3.443 -4.440 -13.164 1.00 95.25 120 GLY A O 1
ATOM 954 N N . ASP A 1 121 ? -3.301 -3.152 -11.327 1.00 95.12 121 ASP A N 1
ATOM 955 C CA . ASP A 1 121 ? -2.365 -2.151 -11.867 1.00 95.12 121 ASP A CA 1
ATOM 956 C C . ASP A 1 121 ? -0.945 -2.208 -11.271 1.00 95.12 121 ASP A C 1
ATOM 958 O O . ASP A 1 121 ? -0.212 -1.216 -11.281 1.00 95.12 121 ASP A O 1
ATOM 962 N N . TRP A 1 122 ? -0.530 -3.380 -10.782 1.00 94.81 122 TRP A N 1
ATOM 963 C CA . TRP A 1 122 ? 0.862 -3.626 -10.392 1.00 94.81 122 TRP A CA 1
ATOM 964 C C . TRP A 1 122 ? 1.825 -3.438 -11.574 1.00 94.81 122 TRP A C 1
ATOM 966 O O . TRP A 1 122 ? 1.501 -3.706 -12.739 1.00 94.81 122 TRP A O 1
ATOM 976 N N . LEU A 1 123 ? 3.055 -3.022 -11.271 1.00 93.62 123 LEU A N 1
ATOM 977 C CA . LEU A 1 123 ? 4.074 -2.798 -12.288 1.00 93.62 123 LEU A CA 1
ATOM 978 C C . LEU A 1 123 ? 4.584 -4.128 -12.853 1.00 93.62 123 LEU A C 1
ATOM 980 O O . LEU A 1 123 ? 4.701 -5.146 -12.1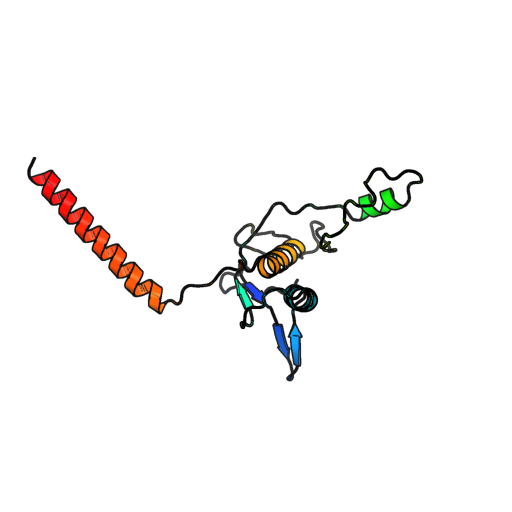64 1.00 93.62 123 LEU A O 1
ATOM 984 N N . ARG A 1 124 ? 4.895 -4.112 -14.149 1.00 89.25 124 ARG A N 1
ATOM 985 C CA . ARG A 1 124 ? 5.476 -5.245 -14.869 1.00 89.25 124 ARG A CA 1
ATOM 986 C C . ARG A 1 124 ? 6.838 -4.834 -15.390 1.00 89.25 124 ARG A C 1
ATOM 988 O O . ARG A 1 124 ? 6.942 -3.908 -16.189 1.00 89.25 124 ARG A O 1
ATOM 995 N N . GLU A 1 125 ? 7.865 -5.555 -14.972 1.00 83.00 125 GLU A N 1
ATOM 996 C CA . GLU A 1 125 ? 9.188 -5.395 -15.558 1.00 83.00 125 GLU A CA 1
ATOM 997 C C . GLU A 1 125 ? 9.161 -5.838 -17.025 1.00 83.00 125 GLU A C 1
ATOM 999 O O . GLU A 1 125 ? 8.657 -6.918 -17.363 1.00 83.00 125 GLU A O 1
ATOM 1004 N N . VAL A 1 126 ? 9.690 -4.988 -17.906 1.00 83.25 126 VAL A N 1
ATOM 1005 C CA . VAL A 1 126 ? 9.868 -5.328 -19.318 1.00 83.25 126 VAL A CA 1
ATOM 1006 C C . VAL A 1 126 ? 11.053 -6.289 -19.417 1.00 83.25 126 VAL A C 1
ATOM 1008 O O . VAL A 1 126 ? 12.138 -5.957 -18.934 1.00 83.25 126 VAL A O 1
ATOM 1011 N N . PRO A 1 127 ? 10.903 -7.469 -20.046 1.00 83.44 127 PRO A N 1
ATOM 1012 C CA . PRO A 1 127 ? 12.015 -8.399 -20.168 1.00 83.44 127 PRO A CA 1
ATOM 1013 C C . PRO A 1 127 ? 13.192 -7.744 -20.898 1.00 83.44 127 PRO A C 1
ATOM 1015 O O . PRO A 1 127 ? 13.015 -7.132 -21.953 1.00 83.44 127 PRO A O 1
ATOM 1018 N N . ARG A 1 128 ? 14.410 -7.918 -20.373 1.00 80.69 128 ARG A N 1
ATOM 1019 C CA . ARG A 1 128 ? 15.631 -7.258 -20.879 1.00 80.69 128 ARG A CA 1
ATOM 1020 C C . ARG A 1 128 ? 15.878 -7.476 -22.378 1.00 80.69 128 ARG A C 1
ATOM 1022 O O . ARG A 1 128 ? 16.385 -6.584 -23.054 1.00 80.69 128 ARG A O 1
ATOM 1029 N N . GLN A 1 129 ? 15.458 -8.629 -22.899 1.00 85.56 129 GLN A N 1
ATOM 1030 C CA . GLN A 1 129 ? 15.492 -8.974 -24.325 1.00 85.56 129 GLN A CA 1
ATOM 1031 C C . GLN A 1 129 ? 14.715 -8.000 -25.226 1.00 85.56 129 GLN A C 1
ATOM 1033 O O . GLN A 1 129 ? 15.109 -7.801 -26.367 1.00 85.56 129 GLN A O 1
ATOM 1038 N N . TRP A 1 130 ? 13.656 -7.360 -24.720 1.00 87.38 130 TRP A N 1
ATOM 1039 C CA . TRP A 1 130 ? 12.894 -6.343 -25.453 1.00 87.38 130 TRP A CA 1
ATOM 1040 C C . TRP A 1 130 ? 13.476 -4.938 -25.278 1.00 87.38 130 TRP A C 1
ATOM 1042 O O . TRP A 1 130 ? 13.356 -4.103 -26.170 1.00 87.38 130 TRP A O 1
ATOM 1052 N N . MET A 1 131 ? 14.152 -4.677 -24.154 1.00 88.25 131 MET A N 1
ATOM 1053 C CA . MET A 1 131 ? 14.764 -3.372 -23.886 1.00 88.25 131 MET A CA 1
ATOM 1054 C C . MET A 1 131 ? 15.962 -3.089 -24.798 1.00 88.25 131 MET A C 1
ATOM 1056 O O . MET A 1 131 ? 16.098 -1.972 -25.287 1.00 88.25 131 MET A O 1
ATOM 1060 N N . ALA A 1 132 ? 16.823 -4.081 -25.043 1.00 88.94 132 ALA A N 1
ATOM 1061 C CA . ALA A 1 132 ? 18.019 -3.909 -25.871 1.00 88.94 132 ALA A CA 1
ATOM 1062 C C . ALA A 1 132 ? 17.722 -3.465 -27.324 1.00 88.94 132 ALA A C 1
ATOM 1064 O O . ALA A 1 132 ? 18.272 -2.443 -27.740 1.00 88.94 132 ALA A O 1
ATOM 1065 N N . PRO A 1 133 ? 16.849 -4.145 -28.099 1.00 92.31 133 PRO A N 1
ATOM 1066 C CA . PRO A 1 133 ? 16.528 -3.711 -29.458 1.00 92.31 133 PRO A CA 1
ATOM 1067 C C . PRO A 1 133 ? 15.798 -2.365 -29.475 1.00 92.31 133 PRO A C 1
ATOM 1069 O O . PRO A 1 133 ? 16.072 -1.547 -30.348 1.00 92.31 133 PRO A O 1
ATOM 1072 N N . LEU A 1 134 ? 14.926 -2.092 -28.496 1.00 92.56 134 LEU A N 1
ATOM 1073 C CA . LEU A 1 134 ? 14.259 -0.794 -28.377 1.00 92.56 134 LEU A CA 1
ATOM 1074 C C . LEU A 1 134 ? 15.267 0.339 -28.141 1.00 92.56 134 LEU A C 1
ATOM 1076 O O . LEU A 1 134 ? 15.190 1.374 -28.796 1.00 92.56 134 LEU A O 1
ATOM 1080 N N . ALA A 1 135 ? 16.233 0.137 -27.243 1.00 92.06 135 ALA A N 1
ATOM 1081 C CA . ALA A 1 135 ? 17.284 1.113 -26.978 1.00 92.06 135 ALA A CA 1
ATOM 1082 C C . ALA A 1 135 ? 18.138 1.370 -28.228 1.00 92.06 135 ALA A C 1
ATOM 1084 O O . ALA A 1 135 ? 18.371 2.524 -28.578 1.00 92.06 135 ALA A O 1
ATOM 1085 N N . LEU A 1 136 ? 18.548 0.314 -28.939 1.00 94.94 136 LEU A N 1
ATOM 1086 C CA . LEU A 1 136 ? 19.300 0.440 -30.193 1.00 94.94 136 LEU A CA 1
ATOM 1087 C C . LEU A 1 136 ? 18.502 1.183 -31.271 1.00 94.94 136 LEU A C 1
ATOM 1089 O O . LEU A 1 136 ? 19.052 2.046 -31.952 1.00 94.94 136 LEU A O 1
ATOM 1093 N N . LEU A 1 137 ? 17.206 0.892 -31.395 1.00 96.00 137 LEU A N 1
ATOM 1094 C CA . LEU A 1 137 ? 16.311 1.577 -32.324 1.00 96.00 137 LEU A CA 1
ATOM 1095 C C . LEU A 1 137 ? 16.181 3.068 -31.990 1.00 96.00 137 LEU A C 1
ATOM 1097 O O . LEU A 1 137 ? 16.298 3.902 -32.886 1.00 96.00 137 LEU A O 1
ATOM 1101 N N . LEU A 1 138 ? 15.994 3.417 -30.713 1.00 95.69 138 LEU A N 1
ATOM 1102 C CA . LEU A 1 138 ? 15.930 4.810 -30.268 1.00 95.69 138 LEU A CA 1
ATOM 1103 C C . LEU A 1 138 ? 17.253 5.542 -30.518 1.00 95.69 138 LEU A C 1
ATOM 1105 O O . LEU A 1 138 ? 17.237 6.640 -31.068 1.00 95.69 138 LEU A O 1
ATOM 1109 N N . ILE A 1 139 ? 18.393 4.927 -30.189 1.00 96.31 139 ILE A N 1
ATOM 1110 C CA . ILE A 1 139 ? 19.724 5.486 -30.471 1.00 96.31 139 ILE A CA 1
ATOM 1111 C C . ILE A 1 139 ? 19.901 5.721 -31.977 1.00 96.31 139 ILE A C 1
ATOM 1113 O O . ILE A 1 139 ? 20.353 6.792 -32.380 1.00 96.31 139 ILE A O 1
ATOM 1117 N N . GLY A 1 140 ? 19.500 4.762 -32.817 1.00 96.25 140 GLY A N 1
ATOM 1118 C CA . GLY A 1 140 ? 19.548 4.893 -34.273 1.00 96.25 140 GLY A CA 1
ATOM 1119 C C . GLY A 1 140 ? 18.671 6.034 -34.797 1.00 96.25 140 GLY A C 1
ATOM 1120 O O . GLY A 1 140 ? 19.130 6.843 -35.603 1.00 96.25 140 GLY A O 1
ATOM 1121 N N . LEU A 1 141 ? 17.436 6.153 -34.300 1.00 96.06 141 LEU A N 1
ATOM 1122 C CA . LEU A 1 141 ? 16.523 7.256 -34.623 1.00 96.06 141 LEU A CA 1
ATOM 1123 C C . LEU A 1 141 ? 17.103 8.615 -34.225 1.00 96.06 141 LEU A C 1
ATOM 1125 O O . LEU A 1 141 ? 17.082 9.543 -35.034 1.00 96.06 141 LEU A O 1
ATOM 1129 N N . PHE A 1 142 ? 17.667 8.722 -33.019 1.00 95.31 142 PHE A N 1
ATOM 1130 C CA . PHE A 1 142 ? 18.336 9.939 -32.566 1.00 95.31 142 PHE A CA 1
ATOM 1131 C C . PHE A 1 142 ? 19.540 10.280 -33.446 1.00 95.31 142 PHE A C 1
ATOM 1133 O O . PHE A 1 142 ? 19.655 11.426 -33.873 1.00 95.31 142 PHE A O 1
ATOM 1140 N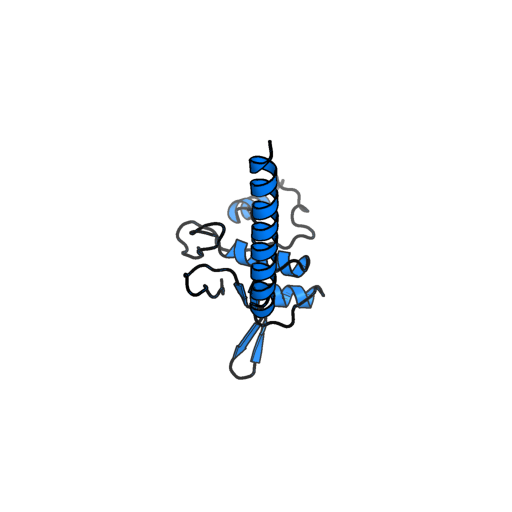 N . ALA A 1 143 ? 20.390 9.308 -33.788 1.00 93.38 143 ALA A N 1
ATOM 1141 C CA . ALA A 1 143 ? 21.553 9.527 -34.648 1.00 93.38 143 ALA A CA 1
ATOM 1142 C C . ALA A 1 143 ? 21.156 10.008 -36.055 1.00 93.38 143 ALA A C 1
ATOM 1144 O O . ALA A 1 143 ? 21.744 10.956 -36.580 1.00 93.38 143 ALA A O 1
ATOM 1145 N N . VAL A 1 144 ? 20.122 9.406 -36.651 1.00 93.69 144 VAL A N 1
ATOM 1146 C CA . VAL A 1 144 ? 19.583 9.831 -37.954 1.00 93.69 144 VAL A CA 1
ATOM 1147 C C . VAL A 1 144 ? 18.964 11.226 -37.866 1.00 93.69 144 VAL A C 1
ATOM 1149 O O . VAL A 1 144 ? 19.206 12.055 -38.745 1.00 93.69 144 VAL A O 1
ATOM 1152 N N . GLY A 1 145 ? 18.190 11.507 -36.816 1.00 90.50 145 GLY A N 1
ATOM 1153 C CA . GLY A 1 145 ? 17.577 12.816 -36.586 1.00 90.50 145 GLY A CA 1
ATOM 1154 C C . GLY A 1 145 ? 18.619 13.926 -36.435 1.00 90.50 145 GLY A C 1
ATOM 1155 O O . GLY A 1 145 ? 18.555 14.930 -37.143 1.00 90.50 145 GLY A O 1
ATOM 1156 N N . PHE A 1 146 ? 19.631 13.710 -35.590 1.00 88.69 146 PHE A N 1
ATOM 1157 C CA . PHE A 1 146 ? 20.731 14.656 -35.388 1.00 88.69 146 PHE A CA 1
ATOM 1158 C C . PHE A 1 146 ? 21.563 14.850 -36.658 1.00 88.69 146 PHE A C 1
ATOM 1160 O O . PHE A 1 146 ? 21.893 15.979 -37.009 1.00 88.69 146 PHE A O 1
ATOM 1167 N N . GLY A 1 147 ? 21.859 13.768 -37.387 1.00 85.19 147 GLY A N 1
ATOM 1168 C CA . GLY A 1 147 ? 22.597 13.828 -38.649 1.00 85.19 147 GLY A CA 1
ATOM 1169 C C . GLY A 1 147 ? 21.851 14.564 -39.768 1.00 85.19 147 GLY A C 1
ATOM 1170 O O . GLY A 1 147 ? 22.478 15.167 -40.638 1.00 85.19 147 GLY A O 1
ATOM 1171 N N . ARG A 1 148 ? 20.513 14.540 -39.764 1.00 83.69 148 ARG A N 1
ATOM 1172 C CA . ARG A 1 148 ? 19.686 15.322 -40.698 1.00 83.69 148 ARG A CA 1
ATOM 1173 C C . ARG A 1 148 ? 19.619 16.796 -40.306 1.00 83.69 148 ARG A C 1
ATOM 1175 O O . ARG A 1 148 ? 19.748 17.646 -41.182 1.00 83.69 148 ARG A O 1
ATOM 1182 N N . ALA A 1 149 ? 19.4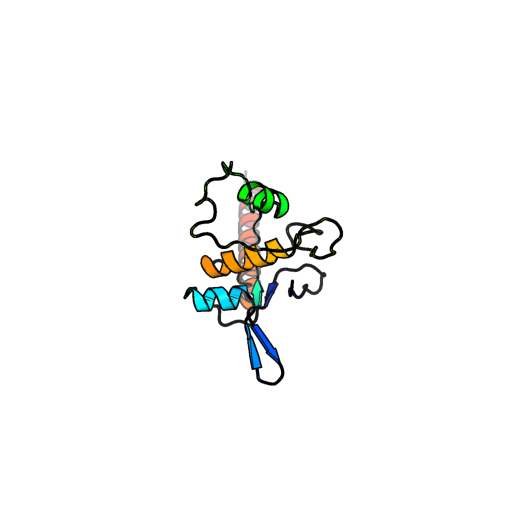64 17.093 -39.017 1.00 74.25 149 ALA A N 1
ATOM 1183 C CA . ALA A 1 149 ? 19.433 18.462 -38.505 1.00 74.25 149 ALA A CA 1
ATOM 1184 C C . ALA A 1 149 ? 20.773 19.191 -38.704 1.00 74.25 149 ALA A C 1
ATOM 1186 O O . ALA A 1 149 ? 20.787 20.339 -39.140 1.00 74.25 149 ALA A O 1
ATOM 1187 N N . SER A 1 150 ? 21.901 18.515 -38.465 1.00 71.44 150 SER A N 1
ATOM 1188 C CA . SER A 1 150 ? 23.235 19.092 -38.674 1.00 71.44 150 SER A CA 1
ATOM 1189 C C . SER A 1 150 ? 23.538 19.357 -40.149 1.00 71.44 150 SER A C 1
ATOM 1191 O O . SER A 1 150 ? 24.073 20.411 -40.482 1.00 71.44 150 SER A O 1
ATOM 1193 N N . LYS A 1 151 ? 23.140 18.450 -41.053 1.00 69.81 151 LYS A N 1
ATOM 1194 C CA . LYS A 1 151 ? 23.253 18.673 -42.503 1.00 69.81 151 LYS A CA 1
ATOM 1195 C C . LYS A 1 151 ? 22.380 19.832 -42.985 1.00 69.81 151 LYS A C 1
ATOM 1197 O O . LYS A 1 151 ? 22.831 20.589 -43.829 1.00 69.81 151 LYS A O 1
ATOM 1202 N N . ALA A 1 152 ? 21.168 19.991 -42.453 1.00 66.50 152 ALA A N 1
ATOM 1203 C CA . ALA A 1 152 ? 20.297 21.115 -42.803 1.00 66.50 152 ALA A CA 1
ATOM 1204 C C . ALA A 1 152 ? 20.850 22.466 -42.310 1.00 66.50 152 ALA A C 1
ATOM 1206 O O . ALA A 1 152 ? 20.759 23.453 -43.030 1.00 66.50 152 ALA A O 1
ATOM 1207 N N . ALA A 1 153 ? 21.471 22.503 -41.126 1.00 63.69 153 ALA A N 1
ATOM 1208 C CA . ALA A 1 153 ? 22.090 23.708 -40.570 1.00 63.69 153 ALA A CA 1
ATOM 1209 C C . ALA A 1 153 ? 23.405 24.119 -41.263 1.00 63.69 153 ALA A C 1
ATOM 1211 O O . ALA A 1 153 ? 23.810 25.266 -41.148 1.00 63.69 153 ALA A O 1
ATOM 1212 N N . ALA A 1 154 ? 24.075 23.204 -41.971 1.00 60.16 154 ALA A N 1
ATOM 1213 C CA . ALA A 1 154 ? 25.320 23.485 -42.692 1.00 60.16 154 ALA A CA 1
ATOM 1214 C C . ALA A 1 154 ? 25.111 24.021 -44.126 1.00 60.16 154 ALA A C 1
ATOM 1216 O O . ALA A 1 154 ? 26.089 24.337 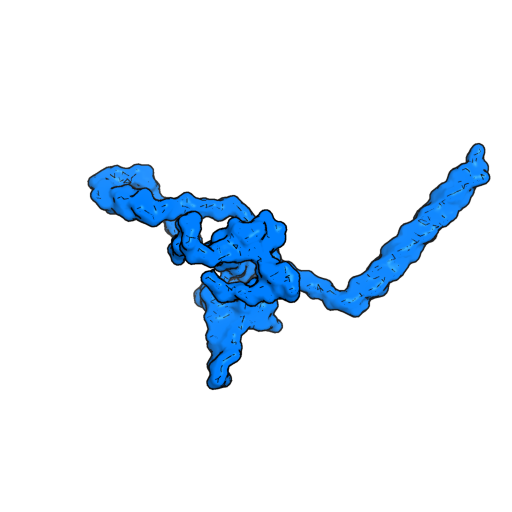-44.799 1.00 60.16 154 ALA A O 1
ATOM 1217 N N . ILE A 1 155 ? 23.866 24.062 -44.618 1.00 57.91 155 ILE A N 1
ATOM 1218 C CA . ILE A 1 155 ? 23.512 24.461 -45.997 1.00 57.91 155 ILE A CA 1
ATOM 1219 C C . ILE A 1 155 ? 22.804 25.840 -46.030 1.00 57.91 155 ILE A C 1
ATOM 1221 O O . ILE A 1 155 ? 22.490 26.337 -47.109 1.00 57.91 155 ILE A O 1
ATOM 1225 N N . GLY A 1 156 ? 22.569 26.474 -44.873 1.00 47.66 156 GLY A N 1
ATOM 1226 C CA . GLY A 1 156 ? 22.052 27.848 -44.748 1.00 47.66 156 GLY A CA 1
ATOM 1227 C C . GLY A 1 156 ? 23.123 28.809 -44.256 1.00 47.66 156 GLY A C 1
ATOM 1228 O O . GLY A 1 156 ? 23.058 29.988 -44.660 1.00 47.66 156 GLY A O 1
#

Secondary structure (DSSP, 8-state):
------TTS---EEESEEEETTEEEE-HHHHHHHHHT----SSSEEE-----------HHHHHHHHTSSS-SS-TTTTTT---------TTSS-EE--SS-SSEEHHHHHHHHHHHHHHT--B-PPPHHHHHHHHHHHHHHHHHHHHHHHHHHT--

Radius of gyration: 23.29 Å; Cα contacts (8 Å, |Δi|>4): 158; chains: 1; bounding box: 49×56×70 Å